Protein AF-A0A565CDK8-F1 (afdb_monomer_lite)

pLDDT: mean 71.47, std 18.04, range [35.44, 96.19]

Organism: NCBI:txid586526

Foldseek 3Di:
DVVLVVVLVVCPLAADAEDADADDDDPDDLVVVQVSLVSNLSSLYAHYHYEAEPDPHAHDLSNQQRARHQEDHDEYHPDDARPQPHPDGAHANHQYYEYYAHDADLVCVSVVRSVVNHQNHQKYWYHHPVPPPDIDIDGDDDDDDVSVVVVVVVVVVVSVVVVVVVVD

Secondary structure (DSSP, 8-state):
-HHHHHHHHHTTT----EEEEEEESTT--HHHHHHHHHHHHHTT--EEEEEEET---PPPGGGTT-SS-SEEEEEESSS-------S----TT--EEEEESPPPPTT-HHHHHHHHT-TT--EEEEE-SSSTT--EEEEPPS--THHHHHHHHHHHHHHHHHHHHHT-

Structure (mmCIF, N/CA/C/O backbone):
data_AF-A0A565CDK8-F1
#
_entry.id   AF-A0A565CDK8-F1
#
loop_
_atom_site.group_PDB
_atom_site.id
_atom_site.type_symbol
_atom_site.label_atom_id
_atom_site.label_alt_id
_atom_site.label_comp_id
_atom_site.label_asym_id
_atom_site.label_entity_id
_atom_site.label_seq_id
_atom_site.pdbx_PDB_ins_code
_atom_site.Cartn_x
_atom_site.Cartn_y
_atom_site.Cartn_z
_atom_site.occupancy
_atom_site.B_iso_or_equiv
_atom_site.auth_seq_id
_atom_site.auth_comp_id
_atom_site.auth_asym_id
_atom_site.auth_atom_id
_atom_site.pdbx_PDB_model_num
ATOM 1 N N . MET A 1 1 ? 18.585 -7.364 7.926 1.00 63.03 1 MET A N 1
ATOM 2 C CA . MET A 1 1 ? 17.492 -6.561 8.526 1.00 63.03 1 MET A CA 1
ATOM 3 C C . MET A 1 1 ? 16.717 -7.340 9.601 1.00 63.03 1 MET A C 1
ATOM 5 O O . MET A 1 1 ? 15.516 -7.545 9.481 1.00 63.03 1 MET A O 1
ATOM 9 N N . GLU A 1 2 ? 17.362 -7.789 10.681 1.00 76.12 2 GLU A N 1
ATOM 10 C CA . GLU A 1 2 ? 16.644 -8.418 11.816 1.00 76.12 2 GLU A CA 1
ATOM 11 C C . GLU A 1 2 ? 15.878 -7.402 12.671 1.00 76.12 2 GLU A C 1
ATOM 13 O O . GLU A 1 2 ? 14.962 -7.754 13.406 1.00 76.12 2 GLU A O 1
ATOM 18 N N . PHE A 1 3 ? 16.232 -6.121 12.551 1.00 81.69 3 PHE A N 1
ATOM 19 C CA . PHE A 1 3 ? 15.571 -5.038 13.266 1.00 81.69 3 PHE A CA 1
ATOM 20 C C . PHE A 1 3 ? 14.067 -4.976 12.972 1.00 81.69 3 PHE A C 1
ATOM 22 O O . PHE A 1 3 ? 13.281 -4.899 13.910 1.00 81.69 3 PHE A O 1
ATOM 29 N N . VAL A 1 4 ? 13.657 -5.059 11.700 1.00 83.00 4 VAL A N 1
ATOM 30 C CA . VAL A 1 4 ? 12.234 -4.996 11.320 1.00 83.00 4 VAL A CA 1
ATOM 31 C C . VAL A 1 4 ? 11.474 -6.198 11.883 1.00 83.00 4 VAL A C 1
ATOM 33 O O . VAL A 1 4 ? 10.451 -6.009 12.536 1.00 83.00 4 VAL A O 1
ATOM 36 N N . ASP A 1 5 ? 12.015 -7.413 11.744 1.00 85.38 5 ASP A N 1
ATOM 37 C CA . ASP A 1 5 ? 11.441 -8.629 12.342 1.00 85.38 5 ASP A CA 1
ATOM 38 C C . ASP A 1 5 ? 11.283 -8.494 13.856 1.00 85.38 5 ASP A C 1
ATOM 40 O O . ASP A 1 5 ? 10.243 -8.834 14.419 1.00 85.38 5 ASP A O 1
ATOM 44 N N . ARG A 1 6 ? 12.314 -7.971 14.527 1.00 87.12 6 ARG A N 1
ATOM 45 C CA . ARG A 1 6 ? 12.312 -7.784 15.976 1.00 87.12 6 ARG A CA 1
ATOM 46 C C . ARG A 1 6 ? 11.306 -6.724 16.408 1.00 87.12 6 ARG A C 1
ATOM 48 O O . ARG A 1 6 ? 10.617 -6.917 17.400 1.00 87.12 6 ARG A O 1
ATOM 55 N N . VAL A 1 7 ? 11.181 -5.619 15.681 1.00 86.56 7 VAL A N 1
ATOM 56 C CA . VAL A 1 7 ? 10.182 -4.586 15.984 1.00 86.56 7 VAL A CA 1
ATOM 57 C C . VAL A 1 7 ? 8.771 -5.132 15.772 1.00 86.56 7 VAL A C 1
ATOM 59 O O . VAL A 1 7 ? 7.921 -4.974 16.647 1.00 86.56 7 VAL A O 1
ATOM 62 N N . LEU A 1 8 ? 8.519 -5.823 14.658 1.00 85.38 8 LEU A N 1
ATOM 63 C CA . LEU A 1 8 ? 7.209 -6.409 14.369 1.00 85.38 8 LEU A CA 1
ATOM 64 C C . LEU A 1 8 ? 6.831 -7.512 15.365 1.00 85.38 8 LEU A C 1
ATOM 66 O O . LEU A 1 8 ? 5.649 -7.622 15.709 1.00 85.38 8 LEU A O 1
ATOM 70 N N . SER A 1 9 ? 7.803 -8.293 15.850 1.00 85.69 9 SER A N 1
ATOM 71 C CA . SER A 1 9 ? 7.578 -9.314 16.879 1.00 85.69 9 SER A CA 1
ATOM 72 C C . SER A 1 9 ? 7.347 -8.705 18.262 1.00 85.69 9 SER A C 1
ATOM 74 O O . SER A 1 9 ? 6.403 -9.103 18.939 1.00 85.69 9 SER A O 1
ATOM 76 N N . LEU A 1 10 ? 8.120 -7.683 18.654 1.00 86.00 10 LEU A N 1
ATOM 77 C CA . LEU A 1 10 ? 7.934 -6.960 19.919 1.00 86.00 10 LEU A CA 1
ATOM 78 C C . LEU A 1 10 ? 6.590 -6.228 19.987 1.00 86.00 10 LEU A C 1
ATOM 80 O O . LEU A 1 10 ? 5.991 -6.142 21.054 1.00 86.00 10 LEU A O 1
ATOM 84 N N . GLN A 1 11 ? 6.095 -5.727 18.855 1.00 83.25 11 GLN A N 1
ATOM 85 C CA . GLN A 1 11 ? 4.762 -5.125 18.756 1.00 83.25 11 GLN A CA 1
ATOM 86 C C . GLN A 1 11 ? 3.622 -6.156 18.877 1.00 83.25 11 GLN A C 1
ATOM 88 O O . GLN A 1 11 ? 2.458 -5.768 18.988 1.00 83.25 11 GLN A O 1
ATOM 93 N N . GLY A 1 12 ? 3.921 -7.462 18.864 1.00 80.44 12 GLY A N 1
ATOM 94 C CA . GLY A 1 12 ? 2.921 -8.523 18.995 1.00 80.44 12 GLY A CA 1
ATOM 95 C C . GLY A 1 12 ? 1.819 -8.399 17.942 1.00 80.44 12 GLY A C 1
ATOM 96 O O . GLY A 1 12 ? 2.104 -8.132 16.785 1.00 80.44 12 GLY A O 1
ATOM 97 N N . ASN A 1 13 ? 0.552 -8.541 18.335 1.00 79.75 13 ASN A N 1
ATOM 98 C CA . ASN A 1 13 ? -0.605 -8.312 17.451 1.00 79.75 13 ASN A CA 1
ATOM 99 C C . ASN A 1 13 ? -1.167 -6.879 17.538 1.00 79.75 13 ASN A C 1
ATOM 101 O O . ASN A 1 13 ? -2.334 -6.652 17.219 1.00 79.75 13 ASN A O 1
ATOM 105 N N . GLY A 1 14 ? -0.365 -5.910 17.987 1.00 81.81 14 GLY A N 1
ATOM 106 C CA . GLY A 1 14 ? -0.769 -4.506 18.027 1.00 81.81 14 GLY A CA 1
ATOM 107 C C . GLY A 1 14 ? -1.108 -3.957 16.637 1.00 81.81 14 GLY A C 1
ATOM 108 O O . GLY A 1 14 ? -0.522 -4.357 15.629 1.00 81.81 14 GLY A O 1
ATOM 109 N N . THR A 1 15 ? -2.055 -3.021 16.579 1.00 84.94 15 THR A N 1
ATOM 110 C CA . THR A 1 15 ? -2.428 -2.332 15.336 1.00 84.94 15 THR A CA 1
ATOM 111 C C . THR A 1 15 ? -1.285 -1.444 14.859 1.00 84.94 15 THR A C 1
ATOM 113 O O . THR A 1 15 ? -0.816 -0.583 15.606 1.00 84.94 15 THR A O 1
ATOM 116 N N . VAL A 1 16 ? -0.871 -1.603 13.602 1.00 86.75 16 VAL A N 1
ATOM 117 C CA . VAL A 1 16 ? 0.147 -0.747 12.981 1.00 86.75 16 VAL A CA 1
ATOM 118 C C . VAL A 1 16 ? -0.547 0.171 11.991 1.00 86.75 16 VAL A C 1
ATOM 120 O O . VAL A 1 16 ? -0.867 -0.246 10.890 1.00 86.75 16 VAL A O 1
ATOM 123 N N . ASN A 1 17 ? -0.794 1.423 12.371 1.00 90.00 17 ASN A N 1
ATOM 124 C CA . ASN A 1 17 ? -1.566 2.342 11.526 1.00 90.00 17 ASN A CA 1
ATOM 125 C C . ASN A 1 17 ? -0.762 2.868 10.336 1.00 90.00 17 ASN A C 1
ATOM 127 O O . ASN A 1 17 ? -1.318 3.038 9.248 1.00 90.00 17 ASN A O 1
ATOM 131 N N . LYS A 1 18 ? 0.530 3.127 10.560 1.00 93.44 18 LYS A N 1
ATOM 132 C CA . LYS A 1 18 ? 1.450 3.702 9.585 1.00 93.44 18 LYS A CA 1
ATOM 133 C C . LYS A 1 18 ? 2.744 2.908 9.552 1.00 93.44 18 LYS A C 1
ATOM 135 O O . LYS A 1 18 ? 3.325 2.644 10.603 1.00 93.44 18 LYS A O 1
ATOM 140 N N . PHE A 1 19 ? 3.203 2.586 8.353 1.00 91.94 19 PHE A N 1
ATOM 141 C CA . PHE A 1 19 ? 4.476 1.925 8.130 1.00 91.94 19 PHE A CA 1
ATOM 142 C C . PHE A 1 19 ? 5.168 2.522 6.909 1.00 91.94 19 PHE A C 1
ATOM 144 O O . PHE A 1 19 ? 4.535 2.763 5.884 1.00 91.94 19 PHE A O 1
ATOM 151 N N . SER A 1 20 ? 6.469 2.763 7.034 1.00 91.56 20 SER A N 1
ATOM 152 C CA . SER A 1 20 ? 7.306 3.211 5.931 1.00 91.56 20 SER A CA 1
ATOM 153 C C . SER A 1 20 ? 8.575 2.377 5.900 1.00 91.56 20 SER A C 1
ATOM 155 O O . SER A 1 20 ? 9.201 2.169 6.942 1.00 91.56 20 SER A O 1
ATOM 157 N N . LEU A 1 21 ? 8.921 1.884 4.716 1.00 87.31 21 LEU A N 1
ATOM 158 C CA . LEU A 1 21 ? 10.121 1.104 4.472 1.00 87.31 21 LEU A CA 1
ATOM 159 C C . LEU A 1 21 ? 10.831 1.654 3.247 1.00 87.31 21 LEU A C 1
ATOM 161 O O . LEU A 1 21 ? 10.295 1.617 2.143 1.00 87.31 21 LEU A O 1
ATOM 165 N N . THR A 1 22 ? 12.062 2.100 3.460 1.00 85.00 22 THR A N 1
ATOM 166 C CA . THR A 1 22 ? 12.998 2.440 2.393 1.00 85.00 22 THR A CA 1
ATOM 167 C C . THR A 1 22 ? 14.119 1.411 2.416 1.00 85.00 22 THR A C 1
ATOM 169 O O . THR A 1 22 ? 14.822 1.286 3.419 1.00 85.00 22 THR A O 1
ATOM 172 N N . CYS A 1 23 ? 14.253 0.646 1.337 1.00 76.94 23 CYS A N 1
ATOM 173 C CA . CYS A 1 23 ? 15.343 -0.296 1.119 1.00 76.94 23 CYS A CA 1
ATOM 174 C C . CYS A 1 23 ? 16.146 0.156 -0.098 1.00 76.94 23 CYS A C 1
ATOM 176 O O . CYS A 1 23 ? 15.577 0.367 -1.166 1.00 76.94 23 CYS A O 1
ATOM 178 N N . CYS A 1 24 ? 17.460 0.261 0.076 1.00 72.25 24 CYS A N 1
ATOM 179 C CA . CYS A 1 24 ? 18.411 0.467 -1.008 1.00 72.25 24 CYS A CA 1
ATOM 180 C C . CYS A 1 24 ? 19.423 -0.684 -0.954 1.00 72.25 24 CYS A C 1
ATOM 182 O O . CYS A 1 24 ? 20.041 -0.880 0.097 1.00 72.25 24 CYS A O 1
ATOM 184 N N . GLY A 1 25 ? 19.575 -1.433 -2.047 1.00 63.19 25 GLY A N 1
ATOM 185 C CA . GLY A 1 25 ? 20.651 -2.411 -2.229 1.00 63.19 25 GLY A CA 1
ATOM 186 C C . GLY A 1 25 ? 20.254 -3.893 -2.215 1.00 63.19 25 GLY A C 1
ATOM 187 O O . GLY A 1 25 ? 19.125 -4.287 -1.925 1.00 63.19 25 GLY A O 1
ATOM 188 N N . ASP A 1 26 ? 21.263 -4.715 -2.488 1.00 60.72 26 ASP A N 1
ATOM 189 C CA . ASP A 1 26 ? 21.288 -6.152 -2.798 1.00 60.72 26 ASP A CA 1
ATOM 190 C C . ASP A 1 26 ? 21.150 -7.104 -1.587 1.00 60.72 26 ASP A C 1
ATOM 192 O O . ASP A 1 26 ? 21.253 -8.323 -1.717 1.00 60.72 26 ASP A O 1
ATOM 196 N N . GLY A 1 27 ? 20.893 -6.575 -0.387 1.00 64.81 27 GLY A N 1
ATOM 197 C CA . GLY A 1 27 ? 20.952 -7.343 0.865 1.00 64.81 27 GLY A CA 1
ATOM 198 C C . GLY A 1 27 ? 19.615 -7.775 1.476 1.00 64.81 27 GLY A C 1
ATOM 199 O O . GLY A 1 27 ? 19.612 -8.352 2.571 1.00 64.81 27 GLY A O 1
ATOM 200 N N . VAL A 1 28 ? 18.474 -7.457 0.855 1.00 72.75 28 VAL A N 1
ATOM 201 C CA . VAL A 1 28 ? 17.148 -7.754 1.424 1.00 72.75 28 VAL A CA 1
ATOM 202 C C . VAL A 1 28 ? 16.454 -8.847 0.632 1.00 72.75 28 VAL A C 1
ATOM 204 O O . VAL A 1 28 ? 16.107 -8.662 -0.525 1.00 72.75 28 VAL A O 1
ATOM 207 N N . ASP A 1 29 ? 16.203 -9.968 1.304 1.00 81.25 29 ASP A N 1
ATOM 208 C CA . ASP A 1 29 ? 15.409 -11.066 0.764 1.00 81.25 29 ASP A CA 1
ATOM 209 C C . ASP A 1 29 ? 13.965 -10.599 0.460 1.00 81.25 29 ASP A C 1
ATOM 211 O O . ASP A 1 29 ? 13.246 -10.213 1.396 1.00 81.25 29 ASP A O 1
ATOM 215 N N . PRO A 1 30 ? 13.517 -10.660 -0.811 1.00 78.88 30 PRO A N 1
ATOM 216 C CA . PRO A 1 30 ? 12.142 -10.379 -1.219 1.00 78.88 30 PRO A CA 1
ATOM 217 C C . PRO A 1 30 ? 11.090 -11.069 -0.352 1.00 78.88 30 PRO A C 1
ATOM 219 O O . PRO A 1 30 ? 10.103 -10.444 0.038 1.00 78.88 30 PRO A O 1
ATOM 222 N N . ALA A 1 31 ? 11.320 -12.327 0.036 1.00 83.81 31 ALA A N 1
ATOM 223 C CA . ALA A 1 31 ? 10.365 -13.087 0.834 1.00 83.81 31 ALA A CA 1
ATOM 224 C C . ALA A 1 31 ? 10.131 -12.449 2.213 1.00 83.81 31 ALA A C 1
ATOM 226 O O . ALA A 1 31 ? 9.019 -12.495 2.752 1.00 83.81 31 ALA A O 1
ATOM 227 N N . ARG A 1 32 ? 11.151 -11.790 2.783 1.00 86.38 32 ARG A N 1
ATOM 228 C CA . ARG A 1 32 ? 11.019 -11.062 4.054 1.00 86.38 32 ARG A CA 1
ATOM 229 C C . ARG A 1 32 ? 10.188 -9.799 3.888 1.00 86.38 32 ARG A C 1
ATOM 231 O O . ARG A 1 32 ? 9.326 -9.542 4.726 1.00 86.38 32 ARG A O 1
ATOM 238 N N . ILE A 1 33 ? 10.381 -9.066 2.792 1.00 85.50 33 ILE A N 1
ATOM 239 C CA . ILE A 1 33 ? 9.555 -7.900 2.453 1.00 85.50 33 ILE A CA 1
ATOM 240 C C . ILE A 1 33 ? 8.090 -8.329 2.306 1.00 85.50 33 ILE A C 1
ATOM 242 O O . ILE A 1 33 ? 7.209 -7.712 2.910 1.00 85.50 33 ILE A O 1
ATOM 246 N N . THR A 1 34 ? 7.827 -9.436 1.602 1.00 87.69 34 THR A N 1
ATOM 247 C CA . THR A 1 34 ? 6.477 -10.007 1.481 1.00 87.69 34 THR A CA 1
ATOM 248 C C . THR A 1 34 ? 5.888 -10.327 2.848 1.00 87.69 34 THR A C 1
ATOM 250 O O . THR A 1 34 ? 4.772 -9.905 3.152 1.00 87.69 34 THR A O 1
ATOM 253 N N . CYS A 1 35 ? 6.647 -11.000 3.717 1.00 89.94 35 CYS A N 1
ATOM 254 C CA . CYS A 1 35 ? 6.199 -11.320 5.069 1.00 89.94 35 CYS A CA 1
ATOM 255 C C . CYS A 1 35 ? 5.838 -10.067 5.878 1.00 89.94 35 CYS A C 1
ATOM 257 O O . CYS A 1 35 ? 4.810 -10.064 6.559 1.00 89.94 35 CYS A O 1
ATOM 259 N N . TRP A 1 36 ? 6.636 -8.999 5.798 1.00 90.75 36 TRP A N 1
ATOM 260 C CA . TRP A 1 36 ? 6.343 -7.741 6.488 1.00 90.75 36 TRP A CA 1
ATOM 261 C C . TRP A 1 36 ? 5.062 -7.100 5.974 1.00 90.75 36 TRP A C 1
ATOM 263 O O . TRP A 1 36 ? 4.189 -6.771 6.776 1.00 90.75 36 TRP A O 1
ATOM 273 N N . ILE A 1 37 ? 4.909 -6.980 4.654 1.00 90.12 37 ILE A N 1
ATOM 274 C CA . ILE A 1 37 ? 3.716 -6.390 4.040 1.00 90.12 37 ILE A CA 1
ATOM 275 C C . ILE A 1 37 ? 2.468 -7.179 4.448 1.00 90.12 37 ILE A C 1
ATOM 277 O O . ILE A 1 37 ? 1.523 -6.598 4.979 1.00 90.12 37 ILE A O 1
ATOM 281 N N . LEU A 1 38 ? 2.474 -8.506 4.296 1.00 91.62 38 LEU A N 1
ATOM 282 C CA . LEU A 1 38 ? 1.337 -9.353 4.670 1.00 91.62 38 LEU A CA 1
ATOM 283 C C . LEU A 1 38 ? 1.003 -9.254 6.163 1.00 91.62 38 LEU A C 1
ATOM 285 O O . LEU A 1 38 ? -0.167 -9.240 6.547 1.00 91.62 38 LEU A O 1
ATOM 289 N N . ASN A 1 39 ? 2.020 -9.170 7.020 1.00 92.25 39 ASN A N 1
ATOM 290 C CA . ASN A 1 39 ? 1.836 -9.000 8.455 1.00 92.25 39 ASN A CA 1
ATOM 291 C C . ASN A 1 39 ? 1.168 -7.652 8.788 1.00 92.25 39 ASN A C 1
ATOM 293 O O . ASN A 1 39 ? 0.211 -7.615 9.562 1.00 92.25 39 ASN A O 1
ATOM 297 N N . LEU A 1 40 ? 1.606 -6.564 8.152 1.00 91.94 40 LEU A N 1
ATOM 298 C CA . LEU A 1 40 ? 1.031 -5.226 8.317 1.00 91.94 40 LEU A CA 1
ATOM 299 C C . LEU A 1 40 ? -0.414 -5.150 7.815 1.00 91.94 40 LEU A C 1
ATOM 301 O O . LEU A 1 40 ? -1.272 -4.569 8.481 1.00 91.94 40 LEU A O 1
ATOM 305 N N . LEU A 1 41 ? -0.702 -5.780 6.675 1.00 92.19 41 LEU A N 1
ATOM 306 C CA . LEU A 1 41 ? -2.054 -5.876 6.125 1.00 92.19 41 LEU A CA 1
ATOM 307 C C . LEU A 1 41 ? -2.991 -6.629 7.071 1.00 92.19 41 LEU A C 1
ATOM 309 O O . LEU A 1 41 ? -4.085 -6.146 7.361 1.00 92.19 41 LEU A O 1
ATOM 313 N N . LYS A 1 42 ? -2.539 -7.753 7.644 1.00 91.94 42 LYS A N 1
ATOM 314 C CA . LYS A 1 42 ? -3.290 -8.492 8.676 1.00 91.94 42 LYS A CA 1
ATOM 315 C C . LYS A 1 42 ? -3.557 -7.652 9.927 1.00 91.94 42 LYS A C 1
ATOM 317 O O . LYS A 1 42 ? -4.587 -7.832 10.570 1.00 91.94 42 LYS A O 1
ATOM 322 N N . ARG A 1 43 ? -2.659 -6.721 10.259 1.00 91.12 43 ARG A N 1
ATOM 323 C CA . ARG A 1 43 ? -2.802 -5.776 11.382 1.00 91.12 43 ARG A CA 1
ATOM 324 C C . ARG A 1 43 ? -3.615 -4.527 11.035 1.00 91.12 43 ARG A C 1
ATOM 326 O O . ARG A 1 43 ? -3.763 -3.651 11.885 1.00 91.12 43 ARG A O 1
ATOM 333 N N . GLY A 1 44 ? -4.148 -4.445 9.816 1.00 91.00 44 GLY A N 1
ATOM 334 C CA . GLY A 1 44 ? -5.034 -3.372 9.385 1.00 91.00 44 GLY A CA 1
ATOM 335 C C . GLY A 1 44 ? -4.326 -2.049 9.116 1.00 91.00 44 GLY A C 1
ATOM 336 O O . GLY A 1 44 ? -4.896 -0.994 9.398 1.00 91.00 44 GLY A O 1
ATOM 337 N N . VAL A 1 45 ? -3.104 -2.088 8.573 1.00 94.75 45 VAL A N 1
ATOM 338 C CA . VAL A 1 45 ? -2.372 -0.872 8.197 1.00 94.75 45 VAL A CA 1
ATOM 339 C C . VAL A 1 45 ? -3.196 0.041 7.292 1.00 94.75 45 VAL A C 1
ATOM 341 O O . VAL A 1 45 ? -3.935 -0.411 6.412 1.00 94.75 45 VAL A O 1
ATOM 344 N N . SER A 1 46 ? -3.088 1.343 7.552 1.00 95.25 46 SER A N 1
ATOM 345 C CA . SER A 1 46 ? -3.865 2.385 6.876 1.00 95.25 46 SER A CA 1
ATOM 346 C C . SER A 1 46 ? -3.008 3.318 6.022 1.00 95.25 46 SER A C 1
ATOM 348 O O . SER A 1 46 ? -3.501 3.857 5.036 1.00 95.25 46 SER A O 1
ATOM 350 N N . ASP A 1 47 ? -1.737 3.498 6.377 1.00 96.19 47 ASP A N 1
ATOM 351 C CA . ASP A 1 47 ? -0.769 4.329 5.662 1.00 96.19 47 ASP A CA 1
ATOM 352 C C . ASP A 1 47 ? 0.485 3.491 5.411 1.00 96.19 47 ASP A C 1
ATOM 354 O O . ASP A 1 47 ? 1.162 3.081 6.359 1.00 96.19 47 ASP A O 1
ATOM 358 N N . LEU A 1 48 ? 0.744 3.180 4.144 1.00 94.50 48 LEU A N 1
ATOM 359 C CA . LEU A 1 48 ? 1.858 2.343 3.726 1.00 94.50 48 LEU A CA 1
ATOM 360 C C . LEU A 1 48 ? 2.711 3.080 2.695 1.00 94.50 48 LEU A C 1
ATOM 362 O O . LEU A 1 48 ? 2.204 3.509 1.662 1.00 94.50 48 LEU A O 1
ATOM 366 N N . ASP A 1 49 ? 4.004 3.200 2.980 1.00 92.31 49 ASP A N 1
ATOM 367 C CA . ASP A 1 49 ? 4.986 3.870 2.126 1.00 92.31 49 ASP A CA 1
ATOM 368 C C . ASP A 1 49 ? 6.166 2.922 1.871 1.00 92.31 49 ASP A C 1
ATOM 370 O O . ASP A 1 49 ? 6.921 2.601 2.791 1.00 92.31 49 ASP A O 1
ATOM 374 N N . LEU A 1 50 ? 6.282 2.411 0.648 1.00 87.94 50 LEU A N 1
ATOM 375 C CA . LEU A 1 50 ? 7.319 1.466 0.245 1.00 87.94 50 LEU A CA 1
ATOM 376 C C . LEU A 1 50 ? 8.212 2.114 -0.806 1.00 87.94 50 LEU A C 1
ATOM 378 O O . LEU A 1 50 ? 7.737 2.471 -1.880 1.00 87.94 50 LEU A O 1
ATOM 382 N N . SER A 1 51 ? 9.502 2.220 -0.507 1.00 84.69 51 SER A N 1
ATOM 383 C CA . SER A 1 51 ? 10.538 2.673 -1.430 1.00 84.69 51 SER A CA 1
ATOM 384 C C . SER A 1 51 ? 11.588 1.572 -1.560 1.00 84.69 51 SER A C 1
ATOM 386 O O . SER A 1 51 ? 12.383 1.359 -0.646 1.00 84.69 51 SER A O 1
ATOM 388 N N . LEU A 1 52 ? 11.533 0.814 -2.653 1.00 77.88 52 LEU A N 1
ATOM 389 C CA . LEU A 1 52 ? 12.379 -0.356 -2.898 1.00 77.88 52 LEU A CA 1
ATOM 390 C C . LEU A 1 52 ? 13.292 -0.059 -4.092 1.00 77.88 52 LEU A C 1
ATOM 392 O O . LEU A 1 52 ? 12.952 -0.334 -5.238 1.00 77.88 52 LEU A O 1
ATOM 396 N N . SER A 1 53 ? 14.431 0.576 -3.837 1.00 72.81 53 SER A N 1
ATOM 397 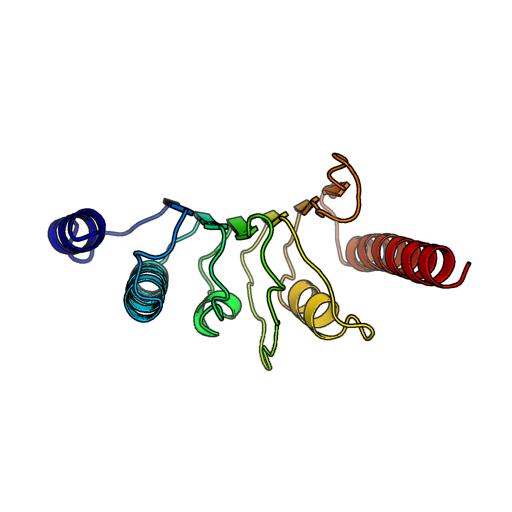C CA . SER A 1 53 ? 15.400 0.906 -4.884 1.00 72.81 53 SER A CA 1
ATOM 398 C C . SER A 1 53 ? 16.177 -0.334 -5.315 1.00 72.81 53 SER A C 1
ATOM 400 O O . SER A 1 53 ? 16.580 -1.120 -4.462 1.00 72.81 53 SER A O 1
ATOM 402 N N . GLU A 1 54 ? 16.412 -0.476 -6.625 1.00 64.75 54 GLU A N 1
ATOM 403 C CA . GLU A 1 54 ? 17.261 -1.529 -7.221 1.00 64.75 54 GLU A CA 1
ATOM 404 C C . GLU A 1 54 ? 16.769 -2.975 -7.008 1.00 64.75 54 GLU A C 1
ATOM 406 O O . GLU A 1 54 ? 17.508 -3.927 -7.241 1.00 64.75 54 GLU A O 1
ATOM 411 N N . LEU A 1 55 ? 15.509 -3.159 -6.598 1.00 62.62 55 LEU A N 1
ATOM 412 C CA . LEU A 1 55 ? 14.898 -4.471 -6.397 1.00 62.62 55 LEU A CA 1
ATOM 413 C C . LEU A 1 55 ? 13.707 -4.635 -7.335 1.00 62.62 55 LEU A C 1
ATOM 415 O O . LEU A 1 55 ? 12.711 -3.927 -7.195 1.00 62.62 55 LEU A O 1
ATOM 419 N N . GLU A 1 56 ? 13.788 -5.589 -8.260 1.00 66.81 56 GLU A N 1
ATOM 420 C CA . GLU A 1 56 ? 12.616 -6.075 -8.988 1.00 66.81 56 GLU A CA 1
ATOM 421 C C . GLU A 1 56 ? 11.787 -6.926 -8.016 1.00 66.81 56 GLU A C 1
ATOM 423 O O . GLU A 1 56 ? 12.174 -8.033 -7.637 1.00 66.81 56 GLU A O 1
ATOM 428 N N . TYR A 1 57 ? 10.694 -6.352 -7.510 1.00 71.69 57 TYR A N 1
ATOM 429 C CA . TYR A 1 57 ? 9.908 -6.949 -6.436 1.00 71.69 57 TYR A CA 1
ATOM 430 C C . TYR A 1 57 ? 8.418 -6.988 -6.797 1.00 71.69 57 TYR A C 1
ATOM 432 O O . TYR A 1 57 ? 7.772 -5.934 -6.821 1.00 71.69 57 TYR A O 1
ATOM 440 N N . PRO A 1 58 ? 7.838 -8.183 -7.020 1.00 73.25 58 PRO A N 1
ATOM 441 C CA . PRO A 1 58 ? 6.404 -8.303 -7.213 1.00 73.25 58 PRO A CA 1
ATOM 442 C C . PRO A 1 58 ? 5.691 -8.028 -5.886 1.00 73.25 58 PRO A C 1
ATOM 444 O O . PRO A 1 58 ? 5.894 -8.714 -4.880 1.00 73.25 58 PRO A O 1
ATOM 447 N N . LEU A 1 59 ? 4.844 -6.999 -5.868 1.00 80.31 59 LEU A N 1
ATOM 448 C CA . LEU A 1 59 ? 4.017 -6.707 -4.701 1.00 80.31 59 LEU A CA 1
ATOM 449 C C . LEU A 1 59 ? 2.991 -7.833 -4.490 1.00 80.31 59 LEU A C 1
ATOM 451 O O . LEU A 1 59 ? 2.397 -8.308 -5.457 1.00 80.31 59 LEU A O 1
ATOM 455 N N . PRO A 1 60 ? 2.727 -8.238 -3.235 1.00 84.31 60 PRO A N 1
ATOM 456 C CA . PRO A 1 60 ? 1.731 -9.264 -2.957 1.00 84.31 60 PRO A CA 1
ATOM 457 C C . PRO A 1 60 ? 0.332 -8.788 -3.361 1.00 84.31 60 PRO A C 1
ATOM 459 O O . PRO A 1 60 ? -0.054 -7.659 -3.049 1.00 84.31 60 PRO A O 1
ATOM 462 N N . SER A 1 61 ? -0.450 -9.665 -3.993 1.00 84.25 61 SER A N 1
ATOM 463 C CA . SER A 1 61 ? -1.828 -9.385 -4.435 1.00 84.25 61 SER A CA 1
ATOM 464 C C . SER A 1 61 ? -2.731 -8.858 -3.308 1.00 84.25 61 SER A C 1
ATOM 466 O O . SER A 1 61 ? -3.562 -7.974 -3.512 1.00 84.25 61 SER A O 1
ATOM 468 N N . GLU A 1 62 ? -2.499 -9.321 -2.079 1.00 89.75 62 GLU A N 1
ATOM 469 C CA . GLU A 1 62 ? -3.215 -8.945 -0.864 1.00 89.75 62 GLU A CA 1
ATOM 470 C C . GLU A 1 62 ? -3.122 -7.448 -0.562 1.00 89.75 62 GLU A C 1
ATOM 472 O O . GLU A 1 62 ? -4.019 -6.881 0.070 1.00 89.75 62 GLU A O 1
ATOM 477 N N . LEU A 1 63 ? -2.052 -6.795 -1.026 1.00 89.31 63 LEU A N 1
ATOM 478 C CA . LEU A 1 63 ? -1.900 -5.352 -0.930 1.00 89.31 63 LEU A CA 1
ATOM 479 C C . LEU A 1 63 ? -3.024 -4.633 -1.676 1.00 89.31 63 LEU A C 1
ATOM 481 O O . LEU A 1 63 ? -3.559 -3.658 -1.152 1.00 89.31 63 LEU A O 1
ATOM 485 N N . PHE A 1 64 ? -3.396 -5.136 -2.854 1.00 87.31 64 PHE A N 1
ATOM 486 C CA . PHE A 1 64 ? -4.348 -4.524 -3.780 1.00 87.31 64 PHE A CA 1
ATOM 487 C C . PHE A 1 64 ? -5.814 -4.827 -3.462 1.00 87.31 64 PHE A C 1
ATOM 489 O O . PHE A 1 64 ? -6.699 -4.211 -4.047 1.00 87.31 64 PHE A O 1
ATOM 496 N N . VAL A 1 65 ? -6.089 -5.707 -2.498 1.00 90.69 65 VAL A N 1
ATOM 497 C CA . VAL A 1 65 ? -7.449 -6.016 -2.011 1.00 90.69 65 VAL A CA 1
ATOM 498 C C . VAL A 1 65 ? -7.679 -5.571 -0.560 1.00 90.69 65 VAL A C 1
ATOM 500 O O . VAL A 1 65 ? -8.667 -5.937 0.089 1.00 90.69 65 VAL A O 1
ATOM 503 N N . SER A 1 66 ? -6.755 -4.778 -0.013 1.00 91.88 66 SER A N 1
ATOM 504 C CA . SER A 1 66 ? -6.826 -4.305 1.365 1.00 91.88 66 SER A CA 1
ATOM 505 C C . SER A 1 66 ? -7.984 -3.333 1.600 1.00 91.88 66 SER A C 1
ATOM 507 O O . SER A 1 66 ? -8.100 -2.270 0.989 1.00 91.88 66 SER A O 1
ATOM 509 N N . LYS A 1 67 ? -8.812 -3.650 2.599 1.00 93.12 67 LYS A N 1
ATOM 510 C CA . LYS A 1 67 ? -9.968 -2.830 3.006 1.00 93.12 67 LYS A CA 1
ATOM 511 C C . LYS A 1 67 ? -9.617 -1.741 4.024 1.00 93.12 67 LYS A C 1
ATOM 513 O O . LYS A 1 67 ? -10.507 -0.997 4.446 1.00 93.12 67 LYS A O 1
ATOM 518 N N . THR A 1 68 ? -8.363 -1.675 4.470 1.00 94.38 68 THR A N 1
ATOM 519 C CA . THR A 1 68 ? -7.905 -0.747 5.519 1.00 94.38 68 THR A CA 1
ATOM 520 C C . THR A 1 68 ? -7.019 0.369 4.989 1.00 94.38 68 THR A C 1
ATOM 522 O O . THR A 1 68 ? -6.987 1.434 5.604 1.00 94.38 68 THR A O 1
ATOM 525 N N . LEU A 1 69 ? -6.351 0.158 3.850 1.00 95.00 69 LEU A N 1
ATOM 526 C CA . LEU A 1 69 ? -5.452 1.144 3.258 1.00 95.00 69 LEU A CA 1
ATOM 527 C C . LEU A 1 69 ? -6.200 2.422 2.874 1.00 95.00 69 LEU A C 1
ATOM 529 O O . LEU A 1 69 ? -7.119 2.410 2.059 1.00 95.00 69 LEU A O 1
ATOM 533 N N . GLY A 1 70 ? -5.775 3.529 3.477 1.00 93.75 70 GLY A N 1
ATOM 534 C CA . GLY A 1 70 ? -6.204 4.887 3.164 1.00 93.75 70 GLY A CA 1
ATOM 535 C C . GLY A 1 70 ? -5.163 5.669 2.368 1.00 93.75 70 GLY A C 1
ATOM 536 O O . GLY A 1 70 ? -5.530 6.528 1.564 1.00 93.75 70 GLY A O 1
ATOM 537 N N . LYS A 1 71 ? -3.876 5.365 2.567 1.00 94.94 71 LYS A N 1
ATOM 538 C CA . LYS A 1 71 ? -2.755 5.958 1.839 1.00 94.94 71 LYS A CA 1
ATOM 539 C C . LYS A 1 71 ? -1.776 4.873 1.417 1.00 94.94 71 LYS A C 1
ATOM 541 O O . LYS A 1 71 ? -1.377 4.052 2.241 1.00 94.94 71 LYS A O 1
ATOM 546 N N . LEU A 1 72 ? -1.394 4.901 0.149 1.00 92.31 72 LEU A N 1
ATOM 547 C CA . LEU A 1 72 ? -0.404 4.002 -0.420 1.00 92.31 72 LEU A CA 1
ATOM 548 C C . LEU A 1 72 ? 0.611 4.820 -1.207 1.00 92.31 72 LEU A C 1
ATOM 550 O O . LEU A 1 72 ? 0.238 5.603 -2.083 1.00 92.31 72 LEU A O 1
ATOM 554 N N . LYS A 1 73 ? 1.891 4.635 -0.898 1.00 90.44 73 LYS A N 1
ATOM 555 C CA . LYS A 1 73 ? 2.991 5.108 -1.727 1.00 90.44 73 LYS A CA 1
ATOM 556 C C . LYS A 1 73 ? 3.864 3.940 -2.118 1.00 90.44 73 LYS A C 1
ATOM 558 O O . LYS A 1 73 ? 4.275 3.161 -1.262 1.00 90.44 73 LYS A O 1
ATOM 563 N N . LEU A 1 74 ? 4.120 3.844 -3.407 1.00 85.38 74 LEU A N 1
ATOM 564 C CA . LEU A 1 74 ? 4.997 2.858 -3.998 1.00 85.38 74 LEU A CA 1
ATOM 565 C C . LEU A 1 74 ? 6.041 3.627 -4.783 1.00 85.38 74 LEU A C 1
ATOM 567 O O . LEU A 1 74 ? 5.692 4.412 -5.657 1.00 85.38 74 LEU A O 1
ATOM 571 N N . GLY A 1 75 ? 7.303 3.435 -4.442 1.00 78.12 75 GLY A N 1
ATOM 572 C CA . GLY A 1 75 ? 8.414 3.989 -5.181 1.00 78.12 75 GLY A CA 1
ATOM 573 C C . GLY A 1 75 ? 9.460 2.929 -5.441 1.00 78.12 75 GLY A C 1
ATOM 574 O O . GLY A 1 75 ? 9.814 2.154 -4.553 1.00 78.12 75 GLY A O 1
ATOM 575 N N . GLN A 1 76 ? 9.965 2.923 -6.661 1.00 66.56 76 GLN A N 1
ATOM 576 C CA . GLN A 1 76 ? 11.174 2.208 -7.026 1.00 66.56 76 GLN A CA 1
ATOM 577 C C . GLN A 1 76 ? 12.231 3.263 -7.371 1.00 66.56 76 GLN A C 1
ATOM 579 O O . GLN A 1 76 ? 11.900 4.358 -7.827 1.00 66.56 76 GLN A O 1
ATOM 584 N N . GLY A 1 77 ? 13.498 2.981 -7.087 1.00 58.38 77 GLY A N 1
ATOM 585 C CA . GLY A 1 77 ? 14.612 3.797 -7.585 1.00 58.38 77 GLY A CA 1
ATOM 586 C C . GLY A 1 77 ? 14.749 3.686 -9.111 1.00 58.38 77 GLY A C 1
ATOM 587 O O . GLY A 1 77 ? 13.763 3.500 -9.816 1.00 58.38 77 GLY A O 1
ATOM 588 N N . ASP A 1 78 ? 15.978 3.714 -9.627 1.00 50.62 78 ASP A N 1
ATOM 589 C CA . ASP A 1 78 ? 16.285 3.598 -11.068 1.00 50.62 78 ASP A CA 1
ATOM 590 C C . ASP A 1 78 ? 16.076 2.170 -11.656 1.00 50.62 78 ASP A C 1
ATOM 592 O O . ASP A 1 78 ? 16.749 1.773 -12.605 1.00 50.62 78 ASP A O 1
ATOM 596 N N . GLY A 1 79 ? 15.167 1.368 -11.083 1.00 40.28 79 GLY A N 1
ATOM 597 C CA . GLY A 1 79 ? 14.910 -0.039 -11.438 1.00 40.28 79 GLY A CA 1
ATOM 598 C C . GLY A 1 79 ? 13.510 -0.289 -12.025 1.00 40.28 79 GLY A C 1
ATOM 599 O O . GLY A 1 79 ? 12.641 0.575 -11.912 1.00 40.28 79 GLY A O 1
ATOM 600 N N . PRO A 1 80 ? 13.277 -1.448 -12.676 1.00 43.38 80 PRO A N 1
ATOM 601 C CA . PRO A 1 80 ? 12.118 -1.656 -13.534 1.00 43.38 80 PRO A CA 1
ATOM 602 C C . PRO A 1 80 ? 10.820 -1.958 -12.762 1.00 43.38 80 PRO A C 1
ATOM 604 O O . PRO A 1 80 ? 10.774 -2.851 -11.920 1.00 43.38 80 PRO A O 1
ATOM 607 N N . ILE A 1 81 ? 9.781 -1.221 -13.172 1.00 51.56 81 ILE A N 1
ATOM 608 C CA . ILE A 1 81 ? 8.383 -1.613 -13.432 1.00 51.56 81 ILE A CA 1
ATOM 609 C C . ILE A 1 81 ? 7.664 -2.390 -12.317 1.00 51.56 81 ILE A C 1
ATOM 611 O O . ILE A 1 81 ? 7.819 -3.600 -12.177 1.00 51.56 81 ILE A O 1
ATOM 615 N N . PHE A 1 82 ? 6.717 -1.738 -11.629 1.00 52.62 82 PHE A N 1
ATOM 616 C CA . PHE A 1 82 ? 5.632 -2.477 -10.978 1.00 52.62 82 PHE A CA 1
ATOM 617 C C . PHE A 1 82 ? 4.761 -3.123 -12.064 1.00 52.62 82 PHE A C 1
ATOM 619 O O . PHE A 1 82 ? 3.927 -2.461 -12.684 1.00 52.62 82 PHE A O 1
ATOM 626 N N . THR A 1 83 ? 4.948 -4.418 -12.300 1.00 51.16 83 THR A N 1
ATOM 627 C CA . THR A 1 83 ? 4.044 -5.205 -13.135 1.00 51.16 83 THR A CA 1
ATOM 628 C C . THR A 1 83 ? 2.778 -5.486 -12.331 1.00 51.16 83 THR A C 1
ATOM 630 O O . THR A 1 83 ? 2.755 -6.253 -11.368 1.00 51.16 83 THR A O 1
ATOM 633 N N . PHE A 1 84 ? 1.699 -4.785 -12.677 1.00 56.44 84 PHE A N 1
ATOM 634 C CA . PHE A 1 84 ? 0.389 -5.006 -12.072 1.00 56.44 84 PHE A CA 1
ATOM 635 C C . PHE A 1 84 ? -0.318 -6.156 -12.792 1.00 56.44 84 PHE A C 1
ATOM 637 O O . PHE A 1 84 ? -1.325 -5.936 -13.464 1.00 56.44 84 PHE A O 1
ATOM 644 N N . ASP A 1 85 ? 0.180 -7.383 -12.634 1.00 54.56 85 ASP A N 1
ATOM 645 C CA . ASP A 1 85 ? -0.565 -8.587 -13.029 1.00 54.56 85 ASP A CA 1
ATOM 646 C C . ASP A 1 85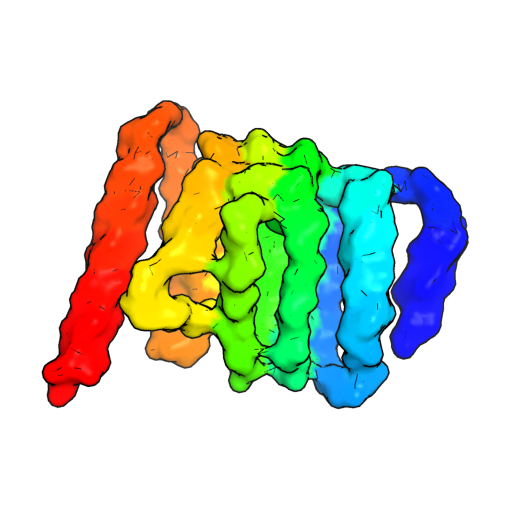 ? -1.601 -8.943 -11.951 1.00 54.56 85 ASP A C 1
ATOM 648 O O . ASP A 1 85 ? -1.584 -9.997 -11.319 1.00 54.56 85 ASP A O 1
ATOM 652 N N . VAL A 1 86 ? -2.451 -7.967 -11.626 1.00 58.84 86 VAL A N 1
ATOM 653 C CA . VAL A 1 86 ? -3.445 -8.098 -10.565 1.00 58.84 86 VAL A CA 1
ATOM 654 C C . VAL A 1 86 ? -4.797 -8.313 -11.224 1.00 58.84 86 VAL A C 1
ATOM 656 O O . VAL A 1 86 ? -5.362 -7.402 -11.836 1.00 58.84 86 VAL A O 1
ATOM 659 N N . GLU A 1 87 ? -5.311 -9.536 -11.113 1.00 62.94 87 GLU A N 1
ATOM 660 C CA . GLU A 1 87 ? -6.650 -9.885 -11.594 1.00 62.94 87 GLU A CA 1
ATOM 661 C C . GLU A 1 87 ? -7.731 -9.082 -10.851 1.00 62.94 87 GLU A C 1
ATOM 663 O O . GLU A 1 87 ? -8.645 -8.560 -11.490 1.00 62.94 87 GLU A O 1
ATOM 668 N N . ASP A 1 88 ? -7.553 -8.874 -9.538 1.00 74.69 88 ASP A N 1
ATOM 669 C CA . ASP A 1 88 ? -8.520 -8.217 -8.656 1.00 74.69 88 ASP A CA 1
ATOM 670 C C . ASP A 1 88 ? -7.905 -7.055 -7.859 1.00 74.69 88 ASP A C 1
ATOM 672 O O . ASP A 1 88 ? -7.118 -7.252 -6.931 1.00 74.69 88 ASP A O 1
ATOM 676 N N . VAL A 1 89 ? -8.318 -5.819 -8.162 1.00 83.06 89 VAL A N 1
ATOM 677 C CA . VAL A 1 89 ? -8.003 -4.643 -7.334 1.00 83.06 89 VAL A CA 1
ATOM 678 C C . VAL A 1 89 ? -9.263 -4.168 -6.624 1.00 83.06 89 VAL A C 1
ATOM 680 O O . VAL A 1 89 ? -10.261 -3.818 -7.254 1.00 83.06 89 VAL A O 1
ATOM 683 N N . PHE A 1 90 ? -9.201 -4.084 -5.298 1.00 90.00 90 PHE A N 1
ATOM 684 C CA . PHE A 1 90 ? -10.275 -3.548 -4.476 1.00 90.00 90 PHE A CA 1
ATOM 685 C C . PHE A 1 90 ? -9.740 -2.854 -3.217 1.00 90.00 90 PHE A C 1
ATOM 687 O O . PHE A 1 90 ? -9.529 -3.469 -2.171 1.00 90.00 90 PHE A O 1
ATOM 694 N N . LEU A 1 91 ? -9.586 -1.534 -3.304 1.00 91.06 91 LEU A N 1
ATOM 695 C CA . LEU A 1 91 ? -9.063 -0.659 -2.255 1.00 91.06 91 LEU A CA 1
ATOM 696 C C . LEU A 1 91 ? -10.125 0.374 -1.840 1.00 91.06 91 LEU A C 1
ATOM 698 O O . LEU A 1 91 ? -10.006 1.570 -2.123 1.00 91.06 91 LEU A O 1
ATOM 702 N N . PRO A 1 92 ? -11.196 -0.052 -1.142 1.00 90.81 92 PRO A N 1
ATOM 703 C CA . PRO A 1 92 ? -12.393 0.761 -0.917 1.00 90.81 92 PRO A CA 1
ATOM 704 C C . PRO A 1 92 ? -12.185 1.977 -0.005 1.00 90.81 92 PRO A C 1
ATOM 706 O O . PRO A 1 92 ? -13.085 2.807 0.104 1.00 90.81 92 PRO A O 1
ATOM 709 N N . LYS A 1 93 ? -11.042 2.080 0.684 1.00 93.81 93 LYS A N 1
ATOM 710 C CA . LYS A 1 93 ? -10.710 3.203 1.575 1.00 93.81 93 LYS A CA 1
ATOM 711 C C . LYS A 1 93 ? -9.573 4.080 1.061 1.00 93.81 93 LYS A C 1
ATOM 713 O O . LYS A 1 93 ? -9.276 5.085 1.708 1.00 93.81 93 LYS A O 1
ATOM 718 N N . LEU A 1 94 ? -8.961 3.732 -0.071 1.00 92.94 94 LEU A N 1
ATOM 719 C CA . LEU A 1 94 ? -7.762 4.406 -0.544 1.00 92.94 94 LEU A CA 1
ATOM 720 C C . LEU A 1 94 ? -8.103 5.797 -1.071 1.00 92.94 94 LEU A C 1
ATOM 722 O O . LEU A 1 94 ? -8.782 5.939 -2.083 1.00 92.94 94 LEU A O 1
ATOM 726 N N . LYS A 1 95 ? -7.614 6.818 -0.368 1.00 89.75 95 LYS A N 1
ATOM 727 C CA . LYS A 1 95 ? -7.801 8.235 -0.697 1.00 89.75 95 LYS A CA 1
ATOM 728 C C . LYS A 1 95 ? -6.582 8.833 -1.381 1.00 89.75 95 LYS A C 1
ATOM 730 O O . LYS A 1 95 ? -6.736 9.753 -2.174 1.00 89.75 95 LYS A O 1
ATOM 735 N N . TYR A 1 96 ? -5.394 8.324 -1.068 1.00 89.94 96 TYR A N 1
ATOM 736 C CA . TYR A 1 96 ? -4.133 8.826 -1.599 1.00 89.94 96 TYR A CA 1
ATOM 737 C C . TYR A 1 96 ? -3.319 7.683 -2.195 1.00 89.94 96 TYR A C 1
ATOM 739 O O . TYR A 1 96 ? -3.022 6.711 -1.495 1.00 89.94 96 TYR A O 1
ATOM 747 N N . LEU A 1 97 ? -2.930 7.832 -3.458 1.00 88.00 97 LEU A N 1
ATOM 748 C CA . LEU A 1 97 ? -2.048 6.915 -4.167 1.00 88.00 97 LEU A CA 1
ATOM 749 C C . LEU A 1 97 ? -0.878 7.701 -4.756 1.00 88.00 97 LEU A C 1
ATOM 751 O O . LEU A 1 97 ? -1.083 8.591 -5.575 1.00 88.00 97 LEU A O 1
ATOM 755 N N . CYS A 1 98 ? 0.345 7.372 -4.355 1.0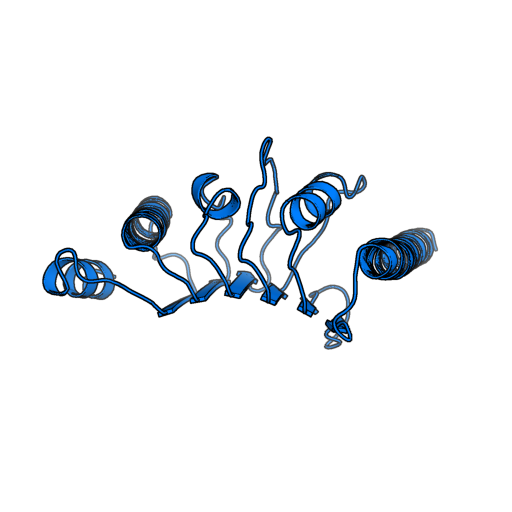0 86.00 98 CYS A N 1
ATOM 756 C CA . CYS A 1 98 ? 1.558 7.888 -4.982 1.00 86.00 98 CYS A CA 1
ATOM 757 C C . CYS A 1 98 ? 2.322 6.735 -5.611 1.00 86.00 98 CYS A C 1
ATOM 759 O O . CYS A 1 98 ? 2.609 5.748 -4.938 1.00 86.00 98 CYS A O 1
ATOM 761 N N . LEU A 1 99 ? 2.676 6.890 -6.875 1.00 79.56 99 LEU A N 1
ATOM 762 C CA . LEU A 1 99 ? 3.483 5.942 -7.614 1.00 79.56 99 LEU A CA 1
ATOM 763 C C . LEU A 1 99 ? 4.715 6.680 -8.148 1.00 79.56 99 LEU A C 1
ATOM 765 O O . LEU A 1 99 ? 4.577 7.679 -8.855 1.00 79.56 99 LEU A O 1
ATOM 769 N N . ASP A 1 100 ? 5.896 6.226 -7.745 1.00 75.44 100 ASP A N 1
ATOM 770 C CA . ASP A 1 100 ? 7.205 6.785 -8.087 1.00 75.44 100 ASP A CA 1
ATOM 771 C C . ASP A 1 100 ? 7.971 5.805 -8.984 1.00 75.44 100 ASP A C 1
ATOM 773 O O . ASP A 1 100 ? 8.046 4.616 -8.669 1.00 75.44 100 ASP A O 1
ATOM 777 N N . SER A 1 101 ? 8.516 6.315 -10.090 1.00 63.75 101 SER A N 1
ATOM 778 C CA . SER A 1 101 ? 9.284 5.585 -11.111 1.00 63.75 101 SER A CA 1
ATOM 779 C C . SER A 1 101 ? 8.537 4.438 -11.806 1.00 63.75 101 SER A C 1
ATOM 781 O O . SER A 1 101 ? 9.087 3.363 -12.020 1.00 63.75 101 SER A O 1
ATOM 783 N N . LEU A 1 102 ? 7.282 4.659 -12.209 1.00 59.75 102 LEU A N 1
ATOM 784 C CA . LEU A 1 102 ? 6.548 3.672 -13.009 1.00 59.75 102 LEU A CA 1
ATOM 785 C C . LEU A 1 102 ? 6.889 3.732 -14.498 1.00 59.75 102 LEU A C 1
ATOM 787 O O . LEU A 1 102 ? 6.843 4.799 -15.111 1.00 59.75 102 LEU A O 1
ATOM 791 N N . VAL A 1 103 ? 7.102 2.556 -15.087 1.00 51.81 103 VAL A N 1
ATOM 792 C CA . VAL A 1 103 ? 6.872 2.316 -16.514 1.00 51.81 103 VAL A CA 1
ATOM 793 C C . VAL A 1 103 ? 5.551 1.560 -16.603 1.00 51.81 103 VAL A C 1
ATOM 795 O O . VAL A 1 103 ? 5.333 0.618 -15.848 1.00 51.81 103 VAL A O 1
ATOM 798 N N . PHE A 1 104 ? 4.643 2.000 -17.462 1.00 52.34 104 PHE A N 1
ATOM 799 C CA . PHE A 1 104 ? 3.427 1.249 -17.757 1.00 52.34 104 PHE A CA 1
ATOM 800 C C . PHE A 1 104 ? 3.675 0.411 -19.010 1.00 52.34 104 PHE A C 1
ATOM 802 O O . PHE A 1 104 ? 4.360 0.871 -19.925 1.00 52.34 104 PHE A O 1
ATOM 809 N N . GLU A 1 105 ? 3.160 -0.818 -19.042 1.00 51.28 105 GLU A N 1
ATOM 810 C CA . GLU A 1 105 ? 3.124 -1.602 -20.280 1.00 51.28 105 GLU A CA 1
ATOM 811 C C . GLU A 1 105 ? 2.242 -0.901 -21.325 1.00 51.28 105 GLU A C 1
ATOM 813 O O . GLU A 1 105 ? 1.317 -0.173 -20.961 1.00 51.28 105 GLU A O 1
ATOM 818 N N . GLU A 1 106 ? 2.519 -1.132 -22.613 1.00 47.81 106 GLU A N 1
ATOM 819 C CA . GLU A 1 106 ? 1.948 -0.383 -23.750 1.00 47.81 106 GLU A CA 1
ATOM 820 C C . GLU A 1 106 ? 0.409 -0.322 -23.780 1.00 47.81 106 GLU A C 1
ATOM 822 O O . GLU A 1 106 ? -0.150 0.623 -24.339 1.00 47.81 106 GLU A O 1
ATOM 827 N N . ASP A 1 107 ? -0.279 -1.275 -23.145 1.00 54.09 107 ASP A N 1
ATOM 828 C CA . ASP A 1 107 ? -1.743 -1.347 -23.139 1.00 54.09 107 ASP A CA 1
ATOM 829 C C . ASP A 1 107 ? -2.409 -0.648 -21.933 1.00 54.09 107 ASP A C 1
ATOM 831 O O . ASP A 1 107 ? -3.639 -0.565 -21.877 1.00 54.09 107 ASP A O 1
ATOM 835 N N . ASP A 1 108 ? -1.643 -0.153 -20.947 1.00 60.25 108 ASP A N 1
ATOM 836 C CA . ASP A 1 108 ? -2.121 0.569 -19.747 1.00 60.25 108 ASP A CA 1
ATOM 837 C C . ASP A 1 108 ? -3.211 -0.162 -18.911 1.00 60.25 108 ASP A C 1
ATOM 839 O O . ASP A 1 108 ? -3.802 0.405 -17.979 1.00 60.25 108 ASP A O 1
ATOM 843 N N . VAL A 1 109 ? -3.487 -1.443 -19.195 1.00 64.00 109 VAL A N 1
ATOM 844 C CA . VAL A 1 109 ? -4.608 -2.210 -18.619 1.00 64.00 109 VAL A CA 1
ATOM 845 C C . VAL A 1 109 ? -4.468 -2.360 -17.105 1.00 64.00 109 VAL A C 1
ATOM 847 O O . VAL A 1 109 ? -5.449 -2.192 -16.375 1.00 64.00 109 VAL A O 1
ATOM 850 N N . GLY A 1 110 ? -3.258 -2.634 -16.612 1.00 67.94 110 GLY A N 1
ATOM 851 C CA . GLY A 1 110 ? -2.994 -2.786 -15.178 1.00 67.94 110 GLY A CA 1
ATOM 852 C C . GLY A 1 110 ? -3.269 -1.502 -14.389 1.00 67.94 110 GLY A C 1
ATOM 853 O O . GLY A 1 110 ? -3.885 -1.532 -13.323 1.00 67.94 110 GLY A O 1
ATOM 854 N N . PHE A 1 111 ? -2.908 -0.344 -14.947 1.00 72.25 111 PHE A N 1
ATOM 855 C CA . PHE A 1 111 ? -3.144 0.944 -14.298 1.00 72.25 111 PHE A CA 1
ATOM 856 C C . PHE A 1 111 ? -4.621 1.339 -14.304 1.00 72.25 111 PHE A C 1
ATOM 858 O O . PHE A 1 111 ? -5.157 1.795 -13.290 1.00 72.25 111 PHE A O 1
ATOM 865 N N . ALA A 1 112 ? -5.307 1.108 -15.424 1.00 71.81 112 ALA A N 1
ATOM 866 C CA . ALA A 1 112 ? -6.747 1.299 -15.520 1.00 71.81 112 ALA A CA 1
ATOM 867 C C . ALA A 1 112 ? -7.503 0.462 -14.476 1.00 71.81 112 ALA A C 1
ATOM 869 O O . ALA A 1 112 ? -8.380 0.981 -13.775 1.00 71.81 112 ALA A O 1
ATOM 870 N N . LYS A 1 113 ? -7.118 -0.813 -14.325 1.00 75.25 113 LYS A N 1
ATOM 871 C CA . LYS A 1 113 ? -7.655 -1.714 -13.298 1.00 75.25 113 LYS A CA 1
ATOM 872 C C . LYS A 1 113 ? -7.384 -1.187 -11.891 1.00 75.25 113 LYS A C 1
ATOM 874 O O . LYS A 1 113 ? -8.330 -1.080 -11.107 1.00 75.25 113 LYS A O 1
ATOM 879 N N . LEU A 1 114 ? -6.148 -0.771 -11.595 1.00 78.50 114 LEU A N 1
ATOM 880 C CA . LEU A 1 114 ? -5.770 -0.208 -10.294 1.00 78.50 114 LEU A CA 1
ATOM 881 C C . LEU A 1 114 ? -6.680 0.959 -9.893 1.00 78.50 114 LEU A C 1
ATOM 883 O O . LEU A 1 114 ? -7.226 0.979 -8.789 1.00 78.50 114 LEU A O 1
ATOM 887 N N . LEU A 1 115 ? -6.897 1.907 -10.806 1.00 78.12 115 LEU A N 1
ATOM 888 C CA . LEU A 1 115 ? -7.761 3.057 -10.547 1.00 78.12 115 LEU A CA 1
ATOM 889 C C . LEU A 1 115 ? -9.230 2.658 -10.392 1.00 78.12 115 LEU A C 1
ATOM 891 O O . LEU A 1 115 ? -9.911 3.192 -9.516 1.00 78.12 115 LEU A O 1
ATOM 895 N N . SER A 1 116 ? -9.719 1.707 -11.193 1.00 80.44 116 SER A N 1
ATOM 896 C CA . SER A 1 116 ? -11.098 1.213 -11.083 1.00 80.44 116 SER A CA 1
ATOM 897 C C . SER A 1 116 ? -11.389 0.561 -9.724 1.00 80.44 116 SER A C 1
ATOM 899 O O . SER A 1 116 ? -12.493 0.698 -9.197 1.00 80.44 116 SER A O 1
ATOM 901 N N . GLY A 1 117 ? -10.376 -0.058 -9.111 1.00 83.12 117 GLY A N 1
ATOM 902 C CA . GLY A 1 117 ? -10.456 -0.663 -7.784 1.00 83.12 117 GLY A CA 1
ATOM 903 C C . GLY A 1 117 ? -10.408 0.329 -6.616 1.00 83.12 117 GLY A C 1
ATOM 904 O O . GLY A 1 117 ? -10.605 -0.082 -5.473 1.00 83.12 117 GLY A O 1
ATOM 905 N N . CYS A 1 118 ? -10.174 1.624 -6.864 1.00 87.19 118 CYS A N 1
ATOM 906 C CA . CYS A 1 118 ? -10.010 2.661 -5.835 1.00 87.19 118 CYS A CA 1
ATOM 907 C C . CYS A 1 118 ? -11.159 3.695 -5.863 1.00 87.19 118 CYS A C 1
ATOM 909 O O . CYS A 1 118 ? -10.934 4.862 -6.192 1.00 87.19 118 CYS A O 1
ATOM 911 N N . PRO A 1 119 ? -12.406 3.331 -5.506 1.00 83.25 119 PRO A N 1
ATOM 912 C CA . PRO A 1 119 ? -13.597 4.160 -5.748 1.00 83.25 119 PRO A CA 1
ATOM 913 C C . PRO A 1 119 ? -13.628 5.501 -4.994 1.00 83.25 119 PRO A C 1
ATOM 915 O O . PRO A 1 119 ? -14.398 6.390 -5.359 1.00 83.25 119 PRO A O 1
ATOM 918 N N . VAL A 1 120 ? -12.825 5.651 -3.937 1.00 86.50 120 VAL A N 1
ATOM 919 C CA . VAL A 1 120 ? -12.777 6.845 -3.073 1.00 86.50 120 VAL A CA 1
ATOM 920 C C . VAL A 1 120 ? -11.468 7.629 -3.205 1.00 86.50 120 VAL A C 1
ATOM 922 O O . VAL A 1 120 ? -11.165 8.447 -2.339 1.00 86.50 120 VAL A O 1
ATOM 925 N N . LEU A 1 121 ? -10.693 7.382 -4.267 1.00 85.50 121 LEU A N 1
ATOM 926 C CA . LEU A 1 121 ? -9.412 8.044 -4.493 1.00 85.50 121 LEU A CA 1
ATOM 927 C C . LEU A 1 121 ? -9.600 9.559 -4.671 1.00 85.50 121 LEU A C 1
ATOM 929 O O . LEU A 1 121 ? -10.277 10.014 -5.594 1.00 85.50 121 LEU A O 1
ATOM 933 N N . GLU A 1 122 ? -8.994 10.340 -3.779 1.00 86.56 122 GLU A N 1
ATOM 934 C CA . GLU A 1 122 ? -9.054 11.807 -3.757 1.00 86.56 122 GLU A CA 1
ATOM 935 C C . GLU A 1 122 ? -7.821 12.422 -4.437 1.00 86.56 122 GLU A C 1
ATOM 937 O O . GLU A 1 122 ? -7.922 13.455 -5.104 1.00 86.56 122 GLU A O 1
ATOM 942 N N . GLU A 1 123 ? -6.662 11.775 -4.298 1.00 84.19 123 GLU A N 1
ATOM 943 C CA . GLU A 1 123 ? -5.383 12.259 -4.806 1.00 84.19 123 GLU A CA 1
ATOM 944 C C . GLU A 1 123 ? -4.540 11.125 -5.399 1.00 84.19 123 GLU A C 1
ATOM 946 O O . GLU A 1 123 ? -4.327 10.081 -4.778 1.00 84.19 123 GLU A O 1
ATOM 951 N N . LEU A 1 124 ? -4.049 11.365 -6.612 1.00 82.94 124 LEU A N 1
ATOM 952 C CA . LEU A 1 124 ? -3.149 10.494 -7.351 1.00 82.94 124 LEU A CA 1
ATOM 953 C C . LEU A 1 124 ? -1.889 11.278 -7.715 1.00 82.94 124 LEU A C 1
ATOM 955 O O . LEU A 1 124 ? -1.968 12.326 -8.355 1.00 82.94 124 LEU A O 1
ATOM 959 N N . VAL A 1 125 ? -0.728 10.758 -7.346 1.00 79.62 125 VAL A N 1
ATOM 960 C CA . VAL A 1 125 ? 0.573 11.332 -7.686 1.00 79.62 125 VAL A CA 1
ATOM 961 C C . VAL A 1 125 ? 1.345 10.317 -8.510 1.00 79.62 125 VAL A C 1
ATOM 963 O O . VAL A 1 125 ? 1.566 9.198 -8.060 1.00 79.62 125 VA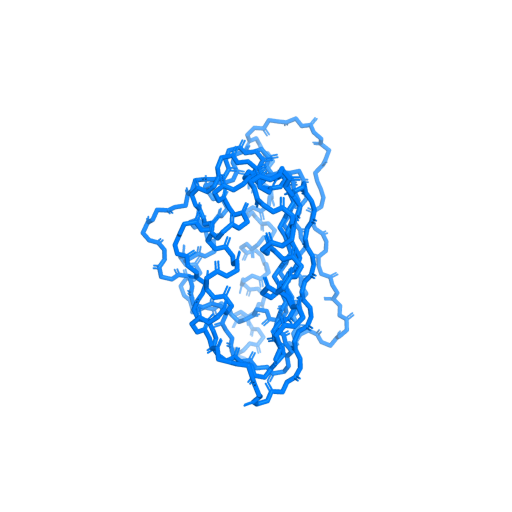L A O 1
ATOM 966 N N . LEU A 1 126 ? 1.753 10.716 -9.709 1.00 75.44 126 LEU A N 1
ATOM 967 C CA . LEU A 1 126 ? 2.620 9.934 -10.580 1.00 75.44 126 LEU A CA 1
ATOM 968 C C . LEU A 1 126 ? 3.938 10.684 -10.726 1.00 75.44 126 LEU A C 1
ATOM 970 O O . LEU A 1 126 ? 3.958 11.838 -11.151 1.00 75.44 126 LEU A O 1
ATOM 974 N N . LYS A 1 127 ? 5.041 10.043 -10.377 1.00 71.81 127 LYS A N 1
ATOM 975 C CA . LYS A 1 127 ? 6.392 10.551 -10.601 1.00 71.81 127 LYS A CA 1
ATOM 976 C C . LYS A 1 127 ? 7.097 9.532 -11.488 1.00 71.81 127 LYS A C 1
ATOM 978 O O . LYS A 1 127 ? 6.954 8.336 -11.260 1.00 71.81 127 LYS A O 1
ATOM 983 N N . GLY A 1 128 ? 7.785 9.973 -12.533 1.00 61.84 128 GLY A N 1
ATOM 984 C CA . GLY A 1 128 ? 8.434 9.062 -13.477 1.00 61.84 128 GLY A CA 1
ATOM 985 C C . GLY A 1 128 ? 9.884 9.448 -13.726 1.00 61.84 128 GLY A C 1
ATOM 986 O O . GLY A 1 128 ? 10.187 10.633 -13.793 1.00 61.84 128 GLY A O 1
ATOM 987 N N . GLY A 1 129 ? 10.747 8.446 -13.923 1.00 45.28 129 GLY A N 1
ATOM 988 C CA . GLY A 1 129 ? 12.153 8.618 -14.319 1.00 45.28 129 GLY A CA 1
ATOM 989 C C . GLY A 1 129 ? 12.356 9.006 -15.792 1.00 45.28 129 GLY A C 1
ATOM 990 O O . GLY A 1 129 ? 13.425 9.476 -16.161 1.00 45.28 129 GLY A O 1
ATOM 991 N N . ILE A 1 130 ? 11.324 8.880 -16.638 1.00 44.25 130 ILE A N 1
ATOM 992 C CA . ILE A 1 130 ? 11.355 9.308 -18.055 1.00 44.25 130 ILE A CA 1
ATOM 993 C C . ILE A 1 130 ? 10.982 10.796 -18.202 1.00 44.25 130 ILE A C 1
ATOM 995 O O . ILE A 1 130 ? 11.326 11.458 -19.179 1.00 44.25 130 ILE A O 1
ATOM 999 N N . PHE A 1 131 ? 10.290 11.350 -17.204 1.00 43.12 131 PHE A N 1
ATOM 1000 C CA . PHE A 1 131 ? 10.000 12.773 -17.103 1.00 43.12 131 PHE A CA 1
ATOM 1001 C C . PHE A 1 131 ? 11.065 13.376 -16.207 1.00 43.12 131 PHE A C 1
ATOM 1003 O O . PHE A 1 131 ? 10.921 13.307 -14.991 1.00 43.12 131 PHE A O 1
ATOM 1010 N N . GLY A 1 132 ? 12.128 13.956 -16.768 1.00 39.47 132 GLY A N 1
ATOM 1011 C CA . GLY A 1 132 ? 13.110 14.682 -15.961 1.00 39.47 132 GLY A CA 1
ATOM 1012 C C . GLY A 1 132 ? 12.408 15.507 -14.875 1.00 39.47 132 GLY A C 1
ATOM 1013 O O . GLY A 1 132 ? 11.606 16.373 -15.189 1.00 39.47 132 GLY A O 1
ATOM 1014 N N . SER A 1 133 ? 12.620 15.164 -13.606 1.00 42.31 133 SER A N 1
ATOM 1015 C CA . SER A 1 133 ? 12.229 15.927 -12.409 1.00 42.31 133 SER A CA 1
ATOM 1016 C C . SER A 1 133 ? 10.751 16.333 -12.201 1.00 42.31 133 SER A C 1
ATOM 1018 O O . SER A 1 133 ? 10.464 16.986 -11.195 1.00 42.31 133 SER A O 1
ATOM 1020 N N . HIS A 1 134 ? 9.797 16.010 -13.080 1.00 47.41 134 HIS A N 1
ATOM 1021 C CA . HIS A 1 134 ? 8.435 16.562 -13.000 1.00 47.41 134 HIS A CA 1
ATOM 1022 C C . HIS A 1 134 ? 7.418 15.544 -12.459 1.00 47.41 134 HIS A C 1
ATOM 1024 O O . HIS A 1 134 ? 6.953 14.655 -13.167 1.00 47.41 134 HIS A O 1
ATOM 1030 N N . ALA A 1 135 ? 7.019 15.718 -11.196 1.00 53.28 135 ALA A N 1
ATOM 1031 C CA . ALA A 1 135 ? 5.893 15.004 -10.596 1.00 53.28 135 ALA A CA 1
ATOM 1032 C C . ALA A 1 135 ? 4.556 15.487 -11.192 1.00 53.28 135 ALA A C 1
ATOM 1034 O O . ALA A 1 135 ? 4.255 16.683 -11.184 1.00 53.28 135 ALA A O 1
ATOM 1035 N N . LEU A 1 136 ? 3.722 14.562 -11.665 1.00 56.50 136 LEU A N 1
ATOM 1036 C CA . LEU A 1 136 ? 2.342 14.824 -12.063 1.00 56.50 136 LEU A CA 1
ATOM 1037 C C . LEU A 1 136 ? 1.415 14.565 -10.872 1.00 56.50 136 LEU A C 1
ATOM 1039 O O . LEU A 1 136 ? 1.096 13.425 -10.537 1.00 56.50 136 LEU A O 1
ATOM 1043 N N . CYS A 1 137 ? 0.948 15.642 -10.243 1.00 55.44 137 CYS A N 1
ATOM 1044 C CA . CYS A 1 137 ? -0.060 15.569 -9.187 1.00 55.44 137 CYS A CA 1
ATOM 1045 C C . CYS A 1 137 ? -1.465 15.778 -9.767 1.00 55.44 137 CYS A C 1
ATOM 1047 O O . CYS A 1 137 ? -1.779 16.823 -10.345 1.00 55.44 137 CYS A O 1
ATOM 1049 N N . LEU A 1 138 ? -2.333 14.789 -9.579 1.00 59.66 138 LEU A N 1
ATOM 1050 C CA . LEU A 1 138 ? -3.754 14.833 -9.898 1.00 59.66 138 LEU A CA 1
ATOM 1051 C C . LEU A 1 138 ? -4.547 14.789 -8.586 1.00 59.66 138 LEU A C 1
ATOM 1053 O O . LEU A 1 138 ? -4.886 13.724 -8.081 1.00 59.66 138 LEU A O 1
ATOM 1057 N N . SER A 1 139 ? -4.862 15.958 -8.032 1.00 52.50 139 SER A N 1
ATOM 10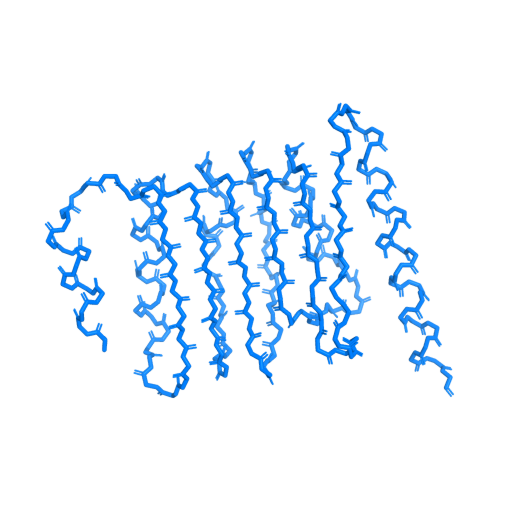58 C CA . SER A 1 139 ? -5.764 16.091 -6.883 1.00 52.50 139 SER A CA 1
ATOM 1059 C C . SER A 1 139 ? -7.187 16.437 -7.335 1.00 52.50 139 SER A C 1
ATOM 1061 O O . SER A 1 139 ? -7.391 17.176 -8.307 1.00 52.50 139 SER A O 1
ATOM 1063 N N . GLN A 1 140 ? -8.197 15.885 -6.657 1.00 51.84 140 GLN A N 1
ATOM 1064 C CA . GLN A 1 140 ? -9.605 16.196 -6.911 1.00 51.84 140 GLN A CA 1
ATOM 1065 C C . GLN A 1 140 ? -10.185 17.159 -5.863 1.00 51.84 140 GLN A C 1
ATOM 1067 O O . GLN A 1 140 ? -9.971 16.974 -4.667 1.00 51.84 140 GLN A O 1
ATOM 1072 N N . PRO A 1 141 ? -11.042 18.116 -6.267 1.00 42.19 141 PRO A N 1
ATOM 1073 C CA . PRO A 1 141 ? -12.063 18.663 -5.387 1.00 42.19 141 PRO A CA 1
ATOM 1074 C C . PRO A 1 141 ? -13.170 17.612 -5.243 1.00 42.19 141 PRO A C 1
ATOM 1076 O O . PRO A 1 141 ? -13.781 17.193 -6.229 1.00 42.19 141 PRO A O 1
ATOM 1079 N N . SER A 1 142 ? -13.416 17.167 -4.018 1.00 45.00 142 SER A N 1
ATOM 1080 C CA . SER A 1 142 ? -14.390 16.132 -3.670 1.00 45.00 142 SER A CA 1
ATOM 1081 C C . SER A 1 142 ? -15.790 16.421 -4.240 1.00 45.00 142 SER A C 1
ATOM 1083 O O . SER A 1 142 ? -16.464 17.336 -3.771 1.00 45.00 142 SER A O 1
ATOM 1085 N N . ARG A 1 143 ? -16.228 15.645 -5.257 1.00 41.81 143 ARG A N 1
ATOM 1086 C CA . ARG A 1 143 ? -17.645 15.365 -5.625 1.00 41.81 143 ARG A CA 1
ATOM 1087 C C . ARG A 1 143 ? -17.785 14.457 -6.872 1.00 41.81 143 ARG A C 1
ATOM 1089 O O . ARG A 1 143 ? -17.856 14.945 -7.995 1.00 41.81 143 ARG A O 1
ATOM 1096 N N . GLY A 1 144 ? -17.959 13.150 -6.639 1.00 47.47 144 GLY A N 1
ATOM 1097 C CA . GLY A 1 144 ? -18.731 12.212 -7.483 1.00 47.47 144 GLY A CA 1
ATOM 1098 C C . GLY A 1 144 ? -18.149 11.772 -8.840 1.00 47.47 144 GLY A C 1
ATOM 1099 O O . GLY A 1 144 ? -17.315 12.447 -9.430 1.00 47.47 144 GLY A O 1
ATOM 1100 N N . LEU A 1 145 ? -18.658 10.642 -9.361 1.00 45.09 145 LEU A N 1
ATOM 1101 C CA . LEU A 1 145 ? -18.224 9.869 -10.550 1.00 45.09 145 LEU A CA 1
ATOM 1102 C C . LEU A 1 145 ? -17.761 10.645 -11.809 1.00 45.09 145 LEU A C 1
ATOM 1104 O O . LEU A 1 145 ? -17.039 10.091 -12.633 1.00 45.09 145 LEU A O 1
ATOM 1108 N N . ARG A 1 146 ? -18.114 11.925 -11.981 1.00 47.59 146 ARG A N 1
ATOM 1109 C CA . ARG A 1 146 ? -17.629 12.770 -13.095 1.00 47.59 146 ARG A CA 1
ATOM 1110 C C . ARG A 1 146 ? -16.116 13.007 -13.037 1.00 47.59 146 ARG A C 1
ATOM 1112 O O . ARG A 1 146 ? -15.505 13.353 -14.046 1.00 47.59 146 ARG A O 1
ATOM 1119 N N . SER A 1 147 ? -15.519 12.846 -11.863 1.00 49.25 147 SER A N 1
ATOM 1120 C CA . SER A 1 147 ? -14.102 13.106 -11.626 1.00 49.25 147 SER A CA 1
ATOM 1121 C C . SER A 1 147 ? -13.200 11.975 -12.132 1.00 49.25 147 SER A C 1
ATOM 1123 O O . SER A 1 147 ? -12.109 12.258 -12.624 1.00 49.25 147 SER A O 1
ATOM 1125 N N . PHE A 1 148 ? -13.692 10.727 -12.143 1.00 47.56 148 PHE A N 1
ATOM 1126 C CA . PHE A 1 148 ? -13.010 9.594 -12.783 1.00 47.56 148 PHE A CA 1
ATOM 1127 C C . PHE A 1 148 ? -12.820 9.827 -14.280 1.00 47.56 148 PHE A C 1
ATOM 1129 O O . PHE A 1 148 ? -11.715 9.661 -14.776 1.00 47.56 148 PHE A O 1
ATOM 1136 N N . ALA A 1 149 ? -13.839 10.332 -14.983 1.00 47.62 149 ALA A N 1
ATOM 1137 C CA . ALA A 1 149 ? -13.716 10.679 -16.400 1.00 47.62 149 ALA A CA 1
ATOM 1138 C C . ALA A 1 149 ? -12.668 11.778 -16.649 1.00 47.62 149 ALA A C 1
ATOM 1140 O O . ALA A 1 149 ? -12.007 11.771 -17.678 1.00 47.62 149 ALA A O 1
ATOM 1141 N N . ARG A 1 150 ? -12.473 12.722 -15.716 1.00 50.22 150 ARG A N 1
ATOM 1142 C CA . ARG A 1 150 ? -11.439 13.766 -15.847 1.00 50.22 150 ARG A CA 1
ATOM 1143 C C . ARG A 1 150 ? -10.038 13.244 -15.569 1.00 50.22 150 ARG A C 1
ATOM 1145 O O . ARG A 1 150 ? -9.116 13.647 -16.271 1.00 50.22 150 ARG A O 1
ATOM 1152 N N . ILE A 1 151 ? -9.879 12.383 -14.563 1.00 53.84 151 ILE A N 1
ATOM 1153 C CA . ILE A 1 151 ? -8.615 11.684 -14.308 1.00 53.84 151 ILE A CA 1
ATOM 1154 C C . ILE A 1 151 ? -8.279 10.804 -15.512 1.00 53.84 151 ILE A C 1
ATOM 1156 O O . ILE A 1 151 ? -7.201 10.956 -16.069 1.00 53.84 151 ILE A O 1
ATOM 1160 N N . TRP A 1 152 ? -9.236 10.014 -15.998 1.00 50.28 152 TRP A N 1
ATOM 1161 C CA . TRP A 1 152 ? -9.102 9.200 -17.203 1.00 50.28 152 TRP A CA 1
ATOM 1162 C C . TRP A 1 152 ? -8.755 10.035 -18.436 1.00 50.28 152 TRP A C 1
ATOM 1164 O O . TRP A 1 152 ? -7.794 9.730 -19.121 1.00 50.28 152 TRP A O 1
ATOM 1174 N N . MET A 1 153 ? -9.447 11.151 -18.692 1.00 50.38 153 MET A N 1
ATOM 1175 C CA . MET A 1 153 ? -9.119 12.046 -19.810 1.00 50.38 153 MET A CA 1
ATOM 1176 C C . MET A 1 153 ? -7.732 12.687 -19.674 1.00 50.38 153 MET A C 1
ATOM 1178 O O . MET A 1 153 ? -7.083 12.943 -20.686 1.00 50.38 153 MET A O 1
ATOM 1182 N N . ARG A 1 154 ? -7.267 12.983 -18.451 1.00 51.34 154 ARG A N 1
ATOM 1183 C CA . ARG A 1 154 ? -5.913 13.518 -18.220 1.00 51.34 154 ARG A CA 1
ATOM 1184 C C . ARG A 1 154 ? -4.855 12.433 -18.387 1.00 51.34 154 ARG A C 1
ATOM 1186 O O . ARG A 1 154 ? -3.849 12.717 -19.018 1.00 51.34 154 ARG A O 1
ATOM 1193 N N . ILE A 1 155 ? -5.110 11.217 -17.912 1.00 55.91 155 ILE A N 1
ATOM 1194 C CA . ILE A 1 155 ? -4.238 10.051 -18.097 1.00 55.91 155 ILE A CA 1
ATOM 1195 C C . ILE A 1 155 ? -4.177 9.674 -19.575 1.00 55.91 155 ILE A C 1
ATOM 1197 O O . ILE A 1 155 ? -3.097 9.668 -20.134 1.00 55.91 155 ILE A O 1
ATOM 1201 N N . GLN A 1 156 ? -5.311 9.510 -20.257 1.00 49.44 156 GLN A N 1
ATOM 1202 C CA . GLN A 1 156 ? -5.372 9.211 -21.690 1.00 49.44 156 GLN A CA 1
ATOM 1203 C C . GLN A 1 156 ? -4.661 10.283 -22.530 1.00 49.44 156 GLN A C 1
ATOM 1205 O O . GLN A 1 156 ? -4.009 9.960 -23.516 1.00 49.44 156 GLN A O 1
ATOM 1210 N N . ARG A 1 157 ? -4.739 11.563 -22.139 1.00 52.91 157 ARG A N 1
ATOM 1211 C CA . ARG A 1 157 ? -3.950 12.631 -22.773 1.00 52.91 157 ARG A CA 1
ATOM 1212 C C . ARG A 1 157 ? -2.455 12.513 -22.492 1.00 52.91 157 ARG A C 1
ATOM 1214 O O . ARG A 1 157 ? -1.678 12.820 -23.387 1.00 52.91 157 ARG A O 1
ATOM 1221 N N . VAL A 1 158 ? -2.060 12.100 -21.289 1.00 52.50 158 VAL A N 1
ATOM 1222 C CA . VAL A 1 158 ? -0.659 11.837 -20.933 1.00 52.50 158 VAL A CA 1
ATOM 1223 C C . VAL A 1 158 ? -0.141 10.627 -21.718 1.00 52.50 158 VAL A C 1
ATOM 1225 O O . VAL A 1 158 ? 0.854 10.778 -22.414 1.00 52.50 158 VAL A O 1
ATOM 1228 N N . CYS A 1 159 ? -0.861 9.503 -21.745 1.00 48.91 159 CYS A N 1
ATOM 1229 C CA . CYS A 1 159 ? -0.522 8.316 -22.538 1.00 48.91 159 CYS A CA 1
ATOM 1230 C C . CYS A 1 159 ? -0.456 8.625 -24.045 1.00 48.91 159 CYS A C 1
ATOM 1232 O O . CYS A 1 159 ? 0.502 8.250 -24.712 1.00 48.91 159 CYS A O 1
ATOM 1234 N N . GLN A 1 160 ? -1.397 9.407 -24.593 1.00 50.56 160 GLN A N 1
ATOM 1235 C CA . GLN A 1 160 ? -1.331 9.857 -25.993 1.00 50.56 160 GLN A CA 1
ATOM 1236 C C . GLN A 1 160 ? -0.167 10.818 -26.278 1.00 50.56 160 GLN A C 1
ATOM 1238 O O . GLN A 1 160 ? 0.363 10.811 -27.390 1.00 50.56 160 GLN A O 1
ATOM 1243 N N . LEU A 1 161 ? 0.231 11.658 -25.315 1.00 46.00 161 LEU A N 1
ATOM 1244 C CA . LEU A 1 161 ? 1.436 12.480 -25.450 1.00 46.00 161 LEU A CA 1
ATOM 1245 C C . LEU A 1 161 ? 2.696 11.607 -25.456 1.00 46.00 161 LEU A C 1
ATOM 1247 O O . LEU A 1 161 ? 3.580 11.852 -26.269 1.00 46.00 161 LEU A O 1
ATOM 1251 N N . ILE A 1 162 ? 2.754 10.591 -24.591 1.00 43.09 162 ILE A N 1
ATOM 1252 C CA . ILE A 1 162 ? 3.865 9.634 -24.498 1.00 43.09 162 ILE A CA 1
ATOM 1253 C C . ILE A 1 162 ? 4.011 8.856 -25.813 1.00 43.09 162 ILE A C 1
ATOM 1255 O O . ILE A 1 162 ? 5.094 8.861 -26.394 1.00 43.09 162 ILE A O 1
ATOM 1259 N N . LEU A 1 163 ? 2.918 8.287 -26.340 1.00 41.88 163 LEU A N 1
ATOM 1260 C CA . LEU A 1 163 ? 2.917 7.578 -27.629 1.00 41.88 163 LEU A CA 1
ATOM 1261 C C . LEU A 1 163 ? 3.388 8.473 -28.782 1.00 41.88 163 LEU A C 1
ATOM 1263 O O . LEU A 1 163 ? 4.118 8.018 -29.656 1.00 41.88 163 LEU A O 1
ATOM 1267 N N . ARG A 1 164 ? 3.024 9.764 -28.773 1.00 40.97 164 ARG A N 1
ATOM 1268 C CA . ARG A 1 164 ? 3.507 10.725 -29.776 1.00 40.97 164 ARG A CA 1
ATOM 1269 C C . ARG A 1 164 ? 5.001 11.003 -29.652 1.00 40.97 164 ARG A C 1
ATOM 1271 O O . ARG A 1 164 ? 5.681 10.998 -30.672 1.00 40.97 164 ARG A O 1
ATOM 1278 N N . ILE A 1 165 ? 5.505 11.225 -28.439 1.00 41.41 165 ILE A N 1
ATOM 1279 C CA . ILE A 1 165 ? 6.925 11.524 -28.196 1.00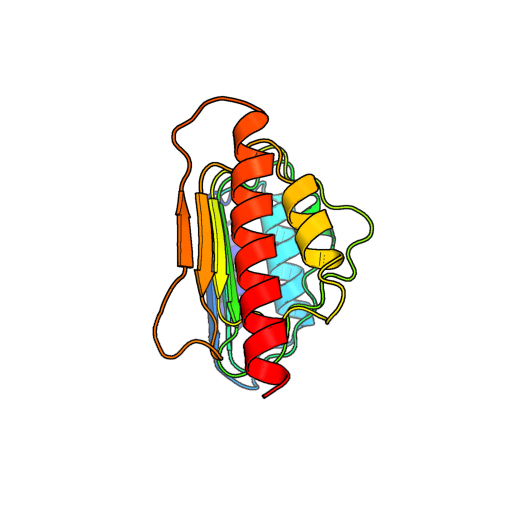 41.41 165 ILE A CA 1
ATOM 1280 C C . ILE A 1 165 ? 7.816 10.338 -28.584 1.00 41.41 165 ILE A C 1
ATOM 1282 O O . ILE A 1 165 ? 8.873 10.555 -29.158 1.00 41.41 165 ILE A O 1
ATOM 1286 N N . LEU A 1 166 ? 7.378 9.100 -28.340 1.00 35.44 166 LEU A N 1
ATOM 1287 C CA . LEU A 1 166 ? 8.138 7.892 -28.692 1.00 35.44 166 LEU A CA 1
ATOM 1288 C C . LEU A 1 166 ? 8.078 7.531 -30.189 1.00 35.44 166 LEU A C 1
ATOM 1290 O O . LEU A 1 166 ? 8.892 6.746 -30.661 1.00 35.44 166 LEU A O 1
ATOM 1294 N N . SER A 1 167 ? 7.129 8.099 -30.941 1.00 40.47 167 SER A N 1
ATOM 1295 C CA . SER A 1 167 ? 6.949 7.859 -32.384 1.00 40.47 167 SER A CA 1
ATOM 1296 C C . SER A 1 167 ? 7.648 8.875 -33.306 1.00 40.47 167 SER A C 1
ATOM 1298 O O . SER A 1 167 ? 7.401 8.859 -34.513 1.00 40.47 167 SER A O 1
ATOM 1300 N N . THR A 1 168 ? 8.474 9.772 -32.753 1.00 42.69 168 THR A N 1
ATOM 1301 C CA . THR A 1 168 ? 9.206 10.823 -33.494 1.00 42.69 168 THR A CA 1
ATOM 1302 C C . THR A 1 168 ? 10.706 10.621 -33.361 1.00 42.69 168 THR A C 1
ATOM 1304 O O . THR A 1 168 ? 11.412 10.860 -34.365 1.00 42.69 168 THR A O 1
#

InterPro domains:
  IPR055294 F-box/LRR-repeat protein At3g58940-like [PTHR31293] (1-130)
  IPR055411 F-box/LRR-repeat protein 15/At3g58940/PEG3-like, LRR domain [PF24758] (35-150)

Sequence (168 aa):
MEFVDRVLSLQGNGTVNKFSLTCCGDGVDPARITCWILNLLKRGVSDLDLSLSELEYPLPSELFVSKTLGKLKLGQGDGPIFTFDVEDVFLPKLKYLCLDSLVFEEDDVGFAKLLSGCPVLEELVLKGGIFGSHALCLSQPSRGLRSFARIWMRIQRVCQLILRILST

Radius of gyration: 16.59 Å; chains: 1; bounding box: 40×32×53 Å